Protein AF-A0A7D9IXX1-F1 (afdb_monomer_lite)

Foldseek 3Di:
DVVLVVQLVLQLVLLCVLCVVCVVVVLDDPVLSVVLSVVLSVVVSPDPDDDDSVVSNVSSVVSSCCVVVVVPDDDPDDD

Structure (mmCIF, N/CA/C/O backbone):
data_AF-A0A7D9IXX1-F1
#
_entry.id   AF-A0A7D9IXX1-F1
#
loop_
_atom_site.group_PDB
_atom_site.id
_atom_site.type_symbol
_atom_site.label_atom_id
_atom_site.label_alt_id
_atom_site.label_comp_id
_atom_site.label_asym_id
_atom_site.label_entity_id
_atom_site.label_seq_id
_atom_site.pdbx_PDB_ins_code
_atom_site.Cartn_x
_atom_site.Cartn_y
_atom_site.Cartn_z
_atom_site.occupancy
_atom_site.B_iso_or_equiv
_atom_site.auth_seq_id
_atom_site.auth_comp_id
_atom_site.auth_asym_id
_atom_site.auth_atom_id
_atom_site.pdbx_PDB_model_num
ATOM 1 N N . GLY A 1 1 ? 16.509 4.339 -14.208 1.00 59.91 1 GLY A N 1
ATOM 2 C CA . GLY A 1 1 ? 15.708 3.799 -15.322 1.00 59.91 1 GLY A CA 1
ATOM 3 C C . GLY A 1 1 ? 14.248 4.101 -15.077 1.00 59.91 1 GLY A C 1
ATOM 4 O O . GLY A 1 1 ? 13.765 3.801 -13.989 1.00 59.91 1 GLY A O 1
ATOM 5 N N . ILE A 1 2 ? 13.587 4.721 -16.053 1.00 71.62 2 ILE A N 1
ATOM 6 C CA . ILE A 1 2 ? 12.193 5.206 -16.001 1.00 71.62 2 ILE A CA 1
ATOM 7 C C . ILE A 1 2 ? 11.221 4.078 -15.600 1.00 71.62 2 ILE A C 1
ATOM 9 O O . ILE A 1 2 ? 10.315 4.282 -14.798 1.00 71.62 2 ILE A O 1
ATOM 13 N N . GLU A 1 3 ? 11.518 2.853 -16.028 1.00 75.81 3 GLU A N 1
ATOM 14 C CA . GLU A 1 3 ? 10.760 1.632 -15.737 1.00 75.81 3 GLU A CA 1
ATOM 15 C C . GLU A 1 3 ? 10.593 1.342 -14.230 1.00 75.81 3 GLU A C 1
ATOM 17 O O . GLU A 1 3 ? 9.522 0.953 -13.765 1.00 75.81 3 GLU A O 1
ATOM 22 N N . ARG A 1 4 ? 11.626 1.608 -13.413 1.00 75.62 4 ARG A N 1
ATOM 23 C CA . ARG A 1 4 ? 11.558 1.405 -11.951 1.00 75.62 4 ARG A CA 1
ATOM 24 C C . ARG A 1 4 ? 10.686 2.453 -11.259 1.00 75.62 4 ARG A C 1
ATOM 26 O O . ARG A 1 4 ? 10.106 2.162 -10.214 1.00 75.62 4 ARG A O 1
ATOM 33 N N . LEU A 1 5 ? 10.623 3.665 -11.815 1.00 83.19 5 LEU A N 1
ATOM 34 C CA . LEU A 1 5 ? 9.788 4.751 -11.300 1.00 83.19 5 LEU A CA 1
ATOM 35 C C . LEU A 1 5 ? 8.319 4.495 -11.639 1.00 83.19 5 LEU A C 1
ATOM 37 O O . LEU A 1 5 ? 7.499 4.488 -10.725 1.00 83.19 5 LEU A O 1
ATOM 41 N N . GLN A 1 6 ? 8.020 4.161 -12.898 1.00 85.62 6 GLN A N 1
ATOM 42 C CA . GLN A 1 6 ? 6.672 3.784 -13.338 1.00 85.62 6 GLN A CA 1
ATOM 43 C C . GLN A 1 6 ? 6.135 2.595 -12.544 1.00 85.62 6 GLN A C 1
ATOM 45 O O . GLN A 1 6 ? 5.024 2.638 -12.024 1.00 85.62 6 GLN A O 1
ATOM 50 N N . ARG A 1 7 ? 6.954 1.554 -12.353 1.00 85.69 7 ARG A N 1
ATOM 51 C CA . ARG A 1 7 ? 6.555 0.398 -11.546 1.00 85.69 7 ARG A CA 1
ATOM 52 C C . ARG A 1 7 ? 6.243 0.783 -10.102 1.00 85.69 7 ARG A C 1
ATOM 54 O O . ARG A 1 7 ? 5.259 0.312 -9.545 1.00 85.69 7 ARG A O 1
ATOM 61 N N . ARG A 1 8 ? 7.052 1.647 -9.482 1.00 87.31 8 ARG A N 1
ATOM 62 C CA . ARG A 1 8 ? 6.784 2.133 -8.119 1.00 87.31 8 ARG A CA 1
ATOM 63 C C . ARG A 1 8 ? 5.490 2.931 -8.033 1.00 87.31 8 ARG A C 1
ATOM 65 O O . ARG A 1 8 ? 4.792 2.803 -7.032 1.00 87.31 8 ARG A O 1
ATOM 72 N N . GLU A 1 9 ? 5.186 3.742 -9.036 1.00 90.38 9 GLU A N 1
ATOM 73 C CA . GLU A 1 9 ? 3.948 4.517 -9.088 1.00 90.38 9 GLU A CA 1
ATOM 74 C C . GLU A 1 9 ? 2.724 3.609 -9.222 1.00 90.38 9 GLU A C 1
ATOM 76 O O . GLU A 1 9 ? 1.826 3.692 -8.387 1.00 90.38 9 GLU A O 1
ATOM 81 N N . MET A 1 10 ? 2.767 2.640 -10.144 1.00 90.81 10 MET A N 1
ATOM 82 C CA . MET A 1 10 ? 1.729 1.613 -10.281 1.00 90.81 10 MET A CA 1
ATOM 83 C C . MET A 1 10 ? 1.491 0.863 -8.966 1.00 90.81 10 MET A C 1
ATOM 85 O O . MET A 1 10 ? 0.356 0.713 -8.532 1.00 90.81 10 MET A O 1
ATOM 89 N N . ILE A 1 11 ? 2.556 0.441 -8.275 1.00 91.06 11 ILE A N 1
ATOM 90 C CA . ILE A 1 11 ? 2.428 -0.247 -6.980 1.00 91.06 11 ILE A CA 1
ATOM 91 C C . ILE A 1 11 ? 1.713 0.643 -5.954 1.00 91.06 11 ILE A C 1
ATOM 93 O O . ILE A 1 11 ? 0.865 0.161 -5.208 1.00 91.06 11 ILE A O 1
ATOM 97 N N . ARG A 1 12 ? 2.053 1.934 -5.885 1.00 91.94 12 ARG A N 1
ATOM 98 C CA . ARG A 1 12 ? 1.428 2.871 -4.938 1.00 91.94 12 ARG A CA 1
ATOM 99 C C . ARG A 1 12 ? -0.057 3.058 -5.225 1.00 91.94 12 ARG A C 1
ATOM 101 O O . ARG A 1 12 ? -0.855 3.007 -4.290 1.00 91.94 12 ARG A O 1
ATOM 108 N N . GLU A 1 13 ? -0.407 3.263 -6.491 1.00 93.12 13 GLU A N 1
ATOM 109 C CA . GLU A 1 13 ? -1.788 3.411 -6.960 1.00 93.12 13 GLU A CA 1
ATOM 110 C C . GLU A 1 13 ? -2.611 2.161 -6.633 1.00 93.12 13 GLU A C 1
ATOM 112 O O . GLU A 1 13 ? -3.657 2.254 -5.991 1.00 93.12 13 GLU A O 1
ATOM 117 N N . GLU A 1 14 ? -2.083 0.981 -6.954 1.00 92.81 14 GLU A N 1
ATOM 118 C CA . GLU A 1 14 ? -2.767 -0.292 -6.731 1.00 92.81 14 GLU A CA 1
ATOM 119 C C . GLU A 1 14 ? -2.960 -0.601 -5.249 1.00 92.81 14 GLU A C 1
ATOM 121 O O . GLU A 1 14 ? -4.052 -0.976 -4.820 1.00 92.81 14 GLU A O 1
ATOM 126 N N . VAL A 1 15 ? -1.931 -0.381 -4.425 1.00 92.69 15 VAL A N 1
ATOM 127 C CA . VAL A 1 15 ? -2.039 -0.571 -2.972 1.00 92.69 15 VAL A CA 1
ATOM 128 C C . VAL A 1 15 ? -3.044 0.420 -2.377 1.00 92.69 15 VAL A C 1
ATOM 130 O O . VAL A 1 15 ? -3.828 0.052 -1.501 1.00 92.69 15 VAL A O 1
ATOM 133 N N . ARG A 1 16 ? -3.071 1.668 -2.861 1.00 92.12 16 ARG A N 1
ATOM 134 C CA . ARG A 1 16 ? -4.044 2.681 -2.428 1.00 92.12 16 ARG A CA 1
ATOM 135 C C . ARG A 1 16 ? -5.469 2.293 -2.814 1.00 92.12 16 ARG A C 1
ATOM 137 O O . ARG A 1 16 ? -6.360 2.393 -1.970 1.00 92.12 16 ARG A O 1
ATOM 144 N N . ASN A 1 17 ? -5.685 1.842 -4.049 1.00 93.31 17 ASN A N 1
ATOM 145 C CA . ASN A 1 17 ? -6.987 1.391 -4.537 1.00 93.31 17 ASN A CA 1
ATOM 146 C C . ASN A 1 17 ? -7.478 0.165 -3.772 1.00 93.31 17 ASN A C 1
ATOM 148 O O . ASN A 1 17 ? -8.632 0.147 -3.350 1.00 93.31 17 ASN A O 1
ATOM 152 N N . ALA A 1 18 ? -6.592 -0.795 -3.502 1.00 91.81 18 ALA A N 1
ATOM 153 C CA . ALA A 1 18 ? -6.899 -1.958 -2.682 1.00 91.81 18 ALA A CA 1
ATOM 154 C C . ALA A 1 18 ? -7.274 -1.572 -1.245 1.00 91.81 18 ALA A C 1
ATOM 156 O O . ALA A 1 18 ? -8.214 -2.134 -0.702 1.00 91.81 18 ALA A O 1
ATOM 157 N N . LEU A 1 19 ? -6.589 -0.601 -0.628 1.00 90.62 19 LEU A N 1
ATOM 158 C CA . LEU A 1 19 ? -6.866 -0.150 0.746 1.00 90.62 19 LEU A CA 1
ATOM 159 C C . LEU A 1 19 ? -8.141 0.700 0.886 1.00 90.62 19 LEU A C 1
ATOM 161 O O . LEU A 1 19 ? -8.748 0.731 1.958 1.00 90.62 19 LEU A O 1
ATOM 165 N N . LYS A 1 20 ? -8.544 1.405 -0.176 1.00 89.88 20 LYS A N 1
ATOM 166 C CA . LYS A 1 20 ? -9.694 2.325 -0.205 1.00 89.88 20 LYS A CA 1
ATOM 167 C C . LYS A 1 20 ? -11.012 1.697 0.292 1.00 89.88 20 LYS A C 1
ATOM 169 O O . LYS A 1 20 ? -11.638 2.321 1.153 1.00 89.88 20 LYS A O 1
ATOM 174 N N . PRO A 1 21 ? -11.448 0.509 -0.186 1.00 88.94 21 PRO A N 1
ATOM 175 C CA . PRO A 1 21 ? -12.657 -0.141 0.319 1.00 88.94 21 PRO A CA 1
ATOM 176 C C . PRO A 1 21 ? -12.539 -0.516 1.802 1.00 88.94 21 PRO A C 1
ATOM 178 O O . PRO A 1 21 ? -13.452 -0.207 2.559 1.00 88.94 21 PRO A O 1
ATOM 181 N N . PHE A 1 22 ? -11.400 -1.052 2.258 1.00 86.56 22 PHE A N 1
ATOM 182 C CA . PHE A 1 22 ? -11.206 -1.415 3.672 1.00 86.56 22 PHE A CA 1
ATOM 183 C C . PHE A 1 22 ? -11.285 -0.203 4.610 1.00 86.56 22 PHE A C 1
ATOM 185 O O . PHE A 1 22 ? -11.868 -0.284 5.688 1.00 86.56 22 PHE A O 1
ATOM 192 N N . TYR A 1 23 ? -10.727 0.940 4.198 1.00 86.69 23 TYR A N 1
ATOM 193 C CA . TYR A 1 23 ? -10.825 2.178 4.973 1.00 86.69 23 TYR A CA 1
ATOM 194 C C . TYR A 1 23 ? -12.260 2.723 4.993 1.00 86.69 23 TYR A C 1
ATOM 196 O O . TYR A 1 23 ? -12.747 3.139 6.040 1.00 86.69 23 TYR A O 1
ATOM 204 N N . ARG A 1 24 ? -12.969 2.676 3.854 1.00 87.44 24 ARG A N 1
ATOM 205 C CA . ARG A 1 24 ? -14.385 3.077 3.769 1.00 87.44 24 ARG A CA 1
ATOM 206 C C . ARG A 1 24 ? -15.309 2.199 4.609 1.00 87.44 24 ARG A C 1
ATOM 208 O O . ARG A 1 24 ? -16.271 2.711 5.163 1.00 87.44 24 ARG A O 1
ATOM 215 N N . HIS A 1 25 ? -15.013 0.907 4.704 1.00 86.38 25 HIS A N 1
ATOM 216 C CA . HIS A 1 25 ? -15.783 -0.051 5.496 1.00 86.38 25 HIS A CA 1
ATOM 217 C C . HIS A 1 25 ? -15.463 0.026 7.000 1.00 86.38 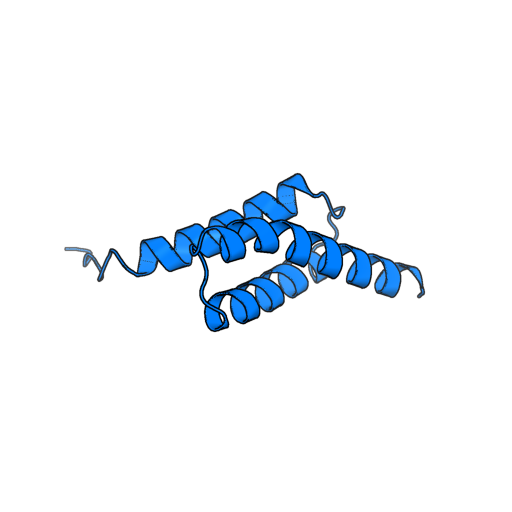25 HIS A C 1
ATOM 219 O O . HIS A 1 25 ? -16.062 -0.698 7.789 1.00 86.38 25 HIS A O 1
ATOM 225 N N . GLY A 1 26 ? -14.515 0.877 7.415 1.00 82.94 26 GLY A N 1
ATOM 226 C CA . GLY A 1 26 ? -14.096 0.985 8.814 1.00 82.94 26 GLY A CA 1
ATOM 227 C C . GLY A 1 26 ? -13.286 -0.216 9.310 1.00 82.94 26 GLY A C 1
ATOM 228 O O . GLY A 1 26 ? -13.077 -0.368 10.508 1.00 82.94 26 GLY A O 1
ATOM 229 N N . GLU A 1 27 ? -12.793 -1.066 8.406 1.00 82.06 27 GLU A N 1
ATOM 230 C CA . GLU A 1 27 ? -11.967 -2.226 8.761 1.00 82.06 27 GLU A CA 1
ATOM 231 C C . GLU A 1 27 ? -10.522 -1.832 9.094 1.00 82.06 27 GLU A C 1
ATOM 233 O O . GLU A 1 27 ? -9.754 -2.647 9.611 1.00 82.06 27 GLU A O 1
ATOM 238 N N . LEU A 1 28 ? -10.141 -0.585 8.791 1.00 84.00 28 LEU A N 1
ATOM 239 C CA . LEU A 1 28 ? -8.783 -0.085 8.927 1.00 84.00 28 LEU A CA 1
ATOM 240 C C . LEU A 1 28 ? -8.713 1.304 9.567 1.00 84.00 28 LEU A C 1
ATOM 242 O O . LEU A 1 28 ? -9.194 2.284 9.004 1.00 84.00 28 LEU A O 1
ATOM 246 N N . SER A 1 29 ? -7.990 1.410 10.681 1.00 86.62 29 SER A N 1
ATOM 247 C CA . SER A 1 29 ? -7.583 2.700 11.247 1.00 86.62 29 SER A CA 1
ATOM 248 C C . SER A 1 29 ? -6.479 3.362 10.419 1.00 86.62 29 SER A C 1
ATOM 250 O O . SER A 1 29 ? -5.714 2.702 9.711 1.00 86.62 29 SER A O 1
ATOM 252 N N . LYS A 1 30 ? -6.336 4.684 10.559 1.00 86.88 30 LYS A N 1
ATOM 253 C CA . LYS A 1 30 ? -5.316 5.498 9.868 1.00 86.88 30 LYS A CA 1
ATOM 254 C C . LYS A 1 30 ? -3.882 4.987 10.080 1.00 86.88 30 LYS A C 1
ATOM 256 O O . LYS A 1 30 ? -3.063 5.055 9.164 1.00 86.88 30 LYS A O 1
ATOM 261 N N . GLU A 1 31 ? -3.582 4.459 11.264 1.00 88.44 31 GLU A N 1
ATOM 262 C CA . GLU A 1 31 ? -2.280 3.866 11.599 1.00 88.44 31 GLU A CA 1
ATOM 263 C C . GLU A 1 31 ? -2.036 2.562 10.830 1.00 88.44 31 GLU A C 1
ATOM 265 O O . GLU A 1 31 ? -1.027 2.423 10.134 1.00 88.44 31 GLU A O 1
ATOM 270 N N . ASN A 1 32 ? -3.016 1.655 10.859 1.00 87.38 32 ASN A N 1
ATOM 271 C CA . ASN A 1 32 ? -2.985 0.398 10.114 1.00 87.38 32 ASN A CA 1
ATOM 272 C C . ASN A 1 32 ? -2.897 0.643 8.603 1.00 87.38 32 ASN A C 1
ATOM 274 O O . ASN A 1 32 ? -2.140 -0.037 7.916 1.00 87.38 32 ASN A O 1
ATOM 278 N N . TYR A 1 33 ? -3.591 1.661 8.089 1.00 90.00 33 TYR A N 1
ATOM 279 C CA . TYR A 1 33 ? -3.484 2.077 6.691 1.00 90.00 33 TYR A CA 1
ATOM 280 C C . TYR A 1 33 ? -2.041 2.402 6.308 1.00 90.00 33 TYR A C 1
ATOM 282 O O . TYR A 1 33 ? -1.513 1.829 5.356 1.00 90.00 33 TYR A O 1
ATOM 290 N N . LYS A 1 34 ? -1.378 3.287 7.065 1.00 91.00 34 LYS A N 1
ATOM 291 C CA . LYS A 1 34 ? 0.013 3.676 6.788 1.00 91.00 34 LYS A CA 1
ATOM 292 C C . LYS A 1 34 ? 0.959 2.479 6.888 1.00 91.00 34 LYS A C 1
ATOM 294 O O . LYS A 1 34 ? 1.832 2.323 6.034 1.00 91.00 34 LYS A O 1
ATOM 299 N N . TYR A 1 35 ? 0.758 1.625 7.892 1.00 91.00 35 TYR A N 1
ATOM 300 C CA . TYR A 1 35 ? 1.567 0.428 8.099 1.00 91.00 35 TYR A CA 1
ATOM 301 C C . TYR A 1 35 ? 1.463 -0.552 6.923 1.00 91.00 35 TYR A C 1
ATOM 303 O O . TYR A 1 35 ? 2.480 -0.973 6.365 1.00 91.00 35 TYR A O 1
ATOM 311 N N . ILE A 1 36 ? 0.237 -0.894 6.517 1.00 91.12 36 ILE A N 1
ATOM 312 C CA . ILE A 1 36 ? -0.011 -1.846 5.429 1.00 91.12 36 ILE A CA 1
ATOM 313 C C . ILE A 1 36 ? 0.444 -1.262 4.102 1.00 91.12 36 ILE A C 1
ATOM 315 O O . ILE A 1 36 ? 1.086 -1.970 3.332 1.00 91.12 36 ILE A O 1
ATOM 319 N N . TYR A 1 37 ? 0.182 0.023 3.858 1.00 92.12 37 TYR A N 1
ATOM 320 C CA . TYR A 1 37 ? 0.636 0.709 2.654 1.00 92.12 37 TYR A CA 1
ATOM 321 C C . TYR A 1 37 ? 2.158 0.604 2.497 1.00 92.12 37 TYR A C 1
ATOM 323 O O . TYR A 1 37 ? 2.640 0.134 1.468 1.00 92.12 37 TYR A O 1
ATOM 331 N N . GLY A 1 38 ? 2.923 0.948 3.539 1.00 92.38 38 GLY A N 1
ATOM 332 C CA . GLY A 1 38 ? 4.384 0.844 3.509 1.00 92.38 38 GLY A CA 1
ATOM 333 C C . GLY A 1 38 ? 4.872 -0.593 3.305 1.00 92.38 38 GLY A C 1
ATOM 334 O O . GLY A 1 38 ? 5.700 -0.851 2.431 1.00 92.38 38 GLY A O 1
ATOM 335 N N . ARG A 1 39 ? 4.313 -1.548 4.060 1.00 91.75 39 ARG A N 1
ATOM 336 C CA . ARG A 1 39 ? 4.670 -2.972 3.955 1.00 91.75 39 ARG A CA 1
ATOM 337 C C . ARG A 1 39 ? 4.364 -3.559 2.580 1.00 91.75 39 ARG A C 1
ATOM 339 O O . ARG A 1 39 ? 5.201 -4.277 2.041 1.00 91.75 39 ARG A O 1
ATOM 346 N N . ALA A 1 40 ? 3.187 -3.275 2.030 1.00 91.94 40 ALA A N 1
ATOM 347 C CA . ALA A 1 40 ? 2.757 -3.794 0.739 1.00 91.94 40 ALA A CA 1
ATOM 348 C C . ALA A 1 40 ? 3.614 -3.223 -0.392 1.00 91.94 40 ALA A C 1
ATOM 350 O O . ALA A 1 40 ? 4.158 -3.990 -1.185 1.00 91.94 40 ALA A O 1
ATOM 351 N N . VAL A 1 41 ? 3.820 -1.901 -0.409 1.00 92.06 41 VAL A N 1
ATOM 352 C CA . VAL A 1 41 ? 4.666 -1.238 -1.409 1.00 92.06 41 VAL A CA 1
ATOM 353 C C . VAL A 1 41 ? 6.091 -1.786 -1.366 1.00 92.06 41 VAL A C 1
ATOM 355 O O . VAL A 1 41 ? 6.651 -2.114 -2.410 1.00 92.06 41 VAL A O 1
ATOM 358 N N . GLU A 1 42 ? 6.678 -1.939 -0.176 1.00 91.06 42 GLU A N 1
ATOM 359 C CA . GLU A 1 42 ? 8.027 -2.489 -0.039 1.00 91.06 42 GLU A CA 1
ATOM 360 C C . GLU A 1 42 ? 8.101 -3.951 -0.503 1.00 91.06 42 GLU A C 1
ATOM 362 O O . GLU A 1 42 ? 9.013 -4.315 -1.248 1.00 91.06 42 GLU A O 1
ATOM 367 N N . LYS A 1 43 ? 7.135 -4.786 -0.101 1.00 90.44 43 LYS A N 1
ATOM 368 C CA . LYS A 1 43 ? 7.083 -6.205 -0.473 1.00 90.44 43 LYS A CA 1
ATOM 369 C C . LYS A 1 43 ? 7.001 -6.378 -1.992 1.00 90.44 43 LYS A C 1
ATOM 371 O O . LYS A 1 43 ? 7.800 -7.126 -2.549 1.00 90.44 43 LYS A O 1
ATOM 376 N N . ILE A 1 44 ? 6.095 -5.651 -2.650 1.00 90.06 44 ILE A N 1
ATOM 377 C CA . ILE A 1 44 ? 5.902 -5.727 -4.104 1.00 90.06 4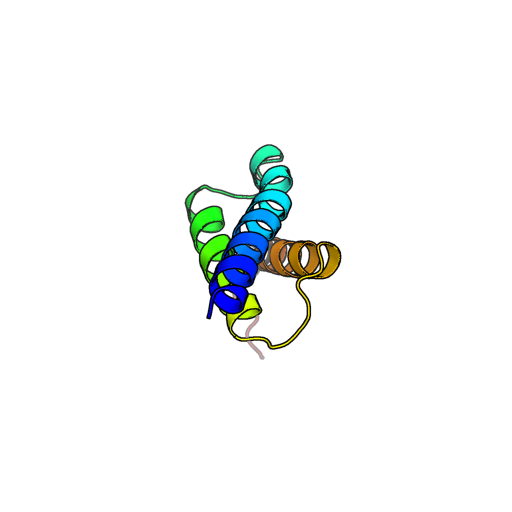4 ILE A CA 1
ATOM 378 C C . ILE A 1 44 ? 7.104 -5.115 -4.839 1.00 90.06 44 ILE A C 1
ATOM 380 O O . ILE A 1 44 ? 7.559 -5.648 -5.850 1.00 90.06 44 ILE A O 1
ATOM 384 N N . SER A 1 45 ? 7.685 -4.037 -4.299 1.00 88.81 45 SER A N 1
ATOM 385 C CA . SER A 1 45 ? 8.893 -3.423 -4.860 1.00 88.81 45 SER A CA 1
ATOM 386 C C . SER A 1 45 ? 10.123 -4.331 -4.772 1.00 88.81 45 SER A C 1
ATOM 388 O O . SER A 1 45 ? 11.020 -4.175 -5.598 1.00 88.81 45 SER A O 1
ATOM 390 N N . LYS A 1 46 ? 10.205 -5.223 -3.775 1.00 88.50 46 LYS A N 1
ATOM 391 C CA . LYS A 1 46 ? 11.288 -6.213 -3.635 1.00 88.50 46 LYS A CA 1
ATOM 392 C C . LYS A 1 46 ? 11.070 -7.453 -4.505 1.00 88.50 46 LYS A C 1
ATOM 394 O O . LYS A 1 46 ? 12.037 -8.128 -4.837 1.00 88.50 46 LYS A O 1
ATOM 399 N N . SER A 1 47 ? 9.829 -7.765 -4.873 1.00 85.25 47 SER A N 1
ATOM 400 C CA . SER A 1 47 ? 9.529 -8.874 -5.780 1.00 85.25 47 SER A CA 1
ATOM 401 C C . SER A 1 47 ? 9.763 -8.487 -7.242 1.00 85.25 47 SER A C 1
ATOM 403 O O . SER A 1 47 ? 9.462 -7.368 -7.650 1.00 85.25 47 SER A O 1
ATOM 405 N N . SER A 1 48 ? 10.223 -9.424 -8.070 1.00 82.31 48 SER A N 1
ATOM 406 C CA . SER A 1 48 ? 10.300 -9.247 -9.534 1.00 82.31 48 SER A CA 1
ATOM 407 C C . SER A 1 48 ? 8.991 -9.583 -10.263 1.00 82.31 48 SER A C 1
ATOM 409 O O . SER A 1 48 ? 8.940 -9.512 -11.483 1.00 82.31 48 SER A O 1
ATOM 411 N N . LEU A 1 49 ? 7.933 -9.936 -9.527 1.00 81.94 49 LEU A N 1
ATOM 412 C CA . LEU A 1 49 ? 6.642 -10.334 -10.090 1.00 81.94 49 LEU A CA 1
ATOM 413 C C . LEU A 1 49 ? 5.884 -9.153 -10.723 1.00 81.94 49 LEU A C 1
ATOM 415 O O . LEU A 1 49 ? 5.995 -8.023 -10.232 1.00 81.94 49 LEU A O 1
ATOM 419 N N . PRO A 1 50 ? 5.087 -9.383 -11.780 1.00 83.75 50 PRO A N 1
ATOM 420 C CA . PRO A 1 50 ? 4.235 -8.346 -12.351 1.00 83.75 50 PRO A CA 1
ATOM 421 C C . PRO A 1 50 ? 3.267 -7.781 -11.303 1.00 83.75 50 PRO A C 1
ATOM 423 O O . PRO A 1 50 ? 2.833 -8.475 -10.384 1.00 83.75 50 PRO A O 1
ATOM 426 N N . VAL A 1 51 ? 2.950 -6.491 -11.425 1.00 87.19 51 VAL A N 1
ATOM 427 C CA . VAL A 1 51 ? 2.022 -5.811 -10.514 1.00 87.19 51 VAL A CA 1
ATOM 428 C C . VAL A 1 51 ? 0.603 -6.136 -10.968 1.00 87.19 51 VAL A C 1
ATOM 430 O O . VAL A 1 51 ? 0.119 -5.561 -11.937 1.00 87.19 51 VAL A O 1
ATOM 433 N N . VAL A 1 52 ? -0.039 -7.091 -10.295 1.00 88.94 52 VAL A N 1
ATOM 434 C CA . VAL A 1 52 ? -1.399 -7.546 -10.613 1.00 88.94 52 VAL A CA 1
ATOM 435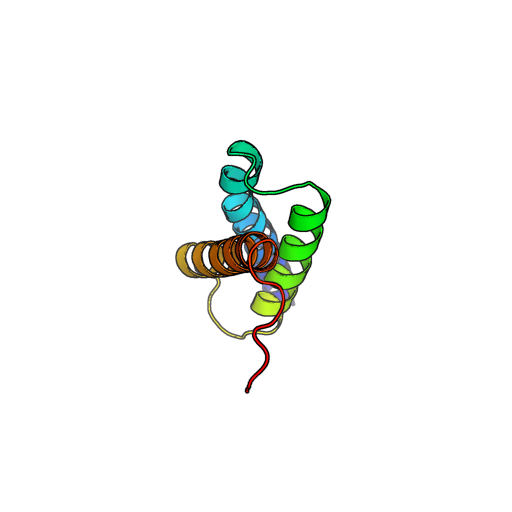 C C . VAL A 1 52 ? -2.358 -7.103 -9.512 1.00 8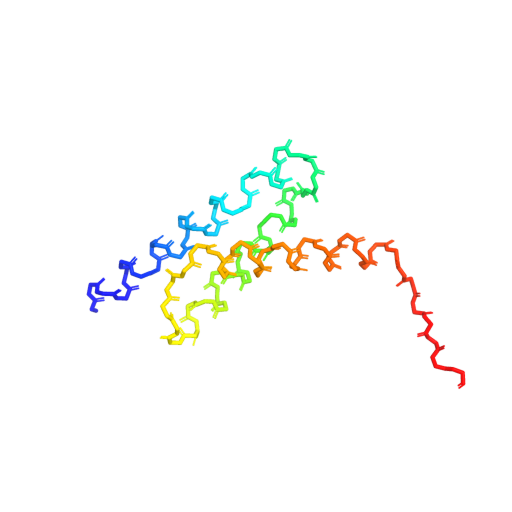8.94 52 VAL A C 1
ATOM 437 O O . VAL A 1 52 ? -2.168 -7.446 -8.344 1.00 88.94 52 VAL A O 1
ATOM 440 N N . SER A 1 53 ? -3.431 -6.400 -9.879 1.00 86.38 53 SER A N 1
ATOM 441 C CA . SER A 1 53 ? -4.424 -5.847 -8.944 1.00 86.38 53 SER A CA 1
ATOM 442 C C . SER A 1 53 ? -4.975 -6.876 -7.960 1.00 86.38 53 SER A C 1
ATOM 444 O O . SER A 1 53 ? -5.111 -6.609 -6.766 1.00 86.38 53 SER A O 1
ATOM 446 N N . ARG A 1 54 ? -5.254 -8.091 -8.450 1.00 88.69 54 ARG A N 1
ATOM 447 C CA . ARG A 1 54 ? -5.770 -9.204 -7.642 1.00 88.69 54 ARG A CA 1
ATOM 448 C C . ARG A 1 54 ? -4.783 -9.638 -6.553 1.00 88.69 54 ARG A C 1
ATOM 450 O O . ARG A 1 54 ? -5.205 -9.877 -5.419 1.00 88.69 54 ARG A O 1
ATOM 457 N N . ASP A 1 55 ? -3.496 -9.723 -6.876 1.00 89.94 55 ASP A N 1
ATOM 458 C CA . ASP A 1 55 ? -2.456 -10.106 -5.916 1.00 89.94 55 ASP A CA 1
ATOM 459 C C . ASP A 1 55 ? -2.240 -9.009 -4.876 1.00 89.94 55 ASP A C 1
ATOM 461 O O . ASP A 1 55 ? -2.143 -9.297 -3.682 1.00 89.94 55 ASP A O 1
ATOM 465 N N . VAL A 1 56 ? -2.247 -7.741 -5.302 1.00 90.75 56 VAL A N 1
ATOM 466 C CA . VAL A 1 56 ? -2.150 -6.591 -4.392 1.00 90.75 56 VAL A CA 1
ATOM 467 C C . VAL A 1 56 ? -3.333 -6.563 -3.424 1.00 90.75 56 VAL A C 1
ATOM 469 O O . VAL A 1 56 ? -3.129 -6.449 -2.214 1.00 90.75 56 VAL A O 1
ATOM 472 N N . ALA A 1 57 ? -4.559 -6.734 -3.925 1.00 90.38 57 ALA A N 1
ATOM 473 C CA . ALA A 1 57 ? -5.762 -6.792 -3.101 1.00 90.38 57 ALA A CA 1
ATOM 474 C C . ALA A 1 57 ? -5.728 -7.966 -2.111 1.00 90.38 57 ALA A C 1
ATOM 476 O O . ALA A 1 57 ? -6.043 -7.786 -0.934 1.00 90.38 57 ALA A O 1
ATOM 477 N N . SER A 1 58 ? -5.279 -9.144 -2.554 1.00 90.50 58 SER A N 1
ATOM 478 C CA . SER A 1 58 ? -5.141 -10.327 -1.694 1.00 90.50 58 SER A CA 1
ATOM 479 C C . SER A 1 58 ? -4.079 -10.124 -0.610 1.00 90.50 58 SER A C 1
ATOM 481 O O . SER A 1 58 ? -4.304 -10.458 0.554 1.00 90.50 58 SER A O 1
ATOM 483 N N . LEU A 1 59 ? -2.936 -9.527 -0.962 1.00 90.62 59 LEU A N 1
ATOM 484 C CA . LEU A 1 59 ? -1.859 -9.203 -0.030 1.00 90.62 59 LEU A CA 1
ATOM 485 C C . LEU A 1 59 ? -2.335 -8.208 1.035 1.00 90.62 59 LEU A C 1
ATOM 487 O O . LEU A 1 59 ? -2.174 -8.466 2.230 1.00 90.62 59 LEU A O 1
ATOM 491 N N . VAL A 1 60 ? -2.951 -7.099 0.611 1.00 90.81 60 VAL A N 1
ATOM 492 C CA . VAL A 1 60 ? -3.532 -6.089 1.505 1.00 90.81 60 VAL A CA 1
ATOM 493 C C . VAL A 1 60 ? -4.587 -6.728 2.405 1.00 90.81 60 VAL A C 1
ATOM 495 O O . VAL A 1 60 ? -4.480 -6.607 3.622 1.00 90.81 60 VAL A O 1
ATOM 498 N N . GLY A 1 61 ? -5.539 -7.475 1.842 1.00 89.31 61 GLY A N 1
ATOM 499 C CA . GLY A 1 61 ? -6.588 -8.162 2.596 1.00 89.31 61 GLY A CA 1
ATOM 500 C C . GLY A 1 61 ? -6.034 -9.133 3.640 1.00 89.31 61 GLY A C 1
ATOM 501 O O . GLY A 1 61 ? -6.527 -9.173 4.765 1.00 89.31 61 GLY A O 1
ATOM 502 N N . ASN A 1 62 ? -4.952 -9.853 3.331 1.00 89.94 62 ASN A N 1
ATOM 5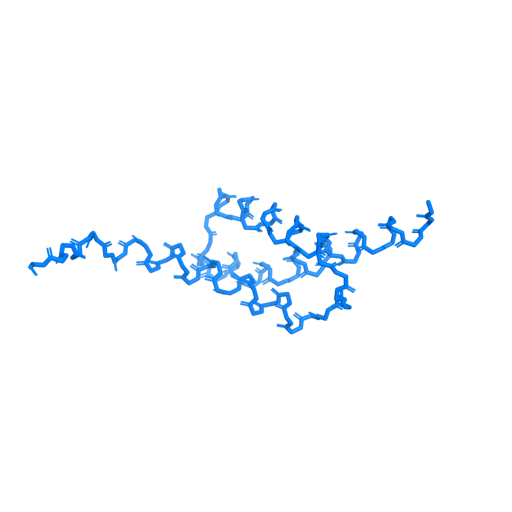03 C CA . ASN A 1 62 ? -4.289 -10.728 4.296 1.00 89.94 62 ASN A CA 1
ATOM 504 C C . ASN A 1 62 ? -3.628 -9.932 5.437 1.00 89.94 62 ASN A C 1
ATOM 506 O O . ASN A 1 62 ? -3.707 -10.333 6.597 1.00 89.94 62 ASN A O 1
ATOM 510 N N . TYR A 1 63 ? -3.030 -8.769 5.147 1.00 89.44 63 TYR A N 1
ATOM 511 C CA . TYR A 1 63 ? -2.534 -7.866 6.189 1.00 89.44 63 TYR A CA 1
ATOM 512 C C . TYR A 1 63 ? -3.665 -7.324 7.073 1.00 89.44 63 TYR A C 1
ATOM 514 O O . TYR A 1 63 ? -3.529 -7.362 8.296 1.00 89.44 63 TYR A O 1
ATOM 522 N N . VAL A 1 64 ? -4.780 -6.873 6.483 1.00 87.12 64 VAL A N 1
ATOM 523 C CA . VAL A 1 64 ? -5.967 -6.412 7.229 1.00 87.12 64 VAL A CA 1
ATOM 524 C C . VAL A 1 64 ? -6.491 -7.531 8.126 1.00 87.12 64 VAL A C 1
ATOM 526 O O . VAL A 1 64 ? -6.636 -7.347 9.334 1.00 87.12 64 VAL A O 1
ATOM 529 N N . LYS A 1 65 ? -6.690 -8.727 7.561 1.00 86.00 65 LYS A N 1
ATOM 530 C CA . LYS A 1 65 ? -7.160 -9.912 8.285 1.00 86.00 65 LYS A CA 1
ATOM 531 C C . LYS A 1 65 ? -6.203 -10.314 9.403 1.00 86.00 65 LYS A C 1
ATOM 533 O O . LYS A 1 65 ? -6.660 -10.684 10.475 1.00 86.00 65 LYS A O 1
ATOM 538 N N . LYS A 1 66 ? -4.887 -10.208 9.196 1.00 84.00 66 LYS A N 1
ATOM 539 C CA . LYS A 1 66 ? -3.878 -10.504 10.222 1.00 84.00 66 LYS A CA 1
ATOM 540 C C . LYS A 1 66 ? -3.882 -9.483 11.357 1.00 84.00 66 LYS A C 1
ATOM 542 O O . LYS A 1 66 ? -3.671 -9.878 12.497 1.00 84.00 66 LYS A O 1
ATOM 547 N N . LEU A 1 67 ? -4.118 -8.202 11.073 1.00 81.06 67 LEU A N 1
ATOM 548 C CA . LEU A 1 67 ? -4.247 -7.164 12.103 1.00 81.06 67 LEU A CA 1
ATOM 549 C C . LEU A 1 67 ? -5.540 -7.347 12.905 1.00 81.06 67 LEU A C 1
ATOM 551 O O . LEU A 1 67 ? -5.489 -7.399 14.130 1.00 81.06 67 LEU A O 1
ATOM 555 N N . LYS A 1 68 ? -6.666 -7.557 12.217 1.00 74.44 68 LYS A N 1
ATOM 556 C CA . LYS A 1 68 ? -7.972 -7.838 12.831 1.00 74.44 68 LYS A CA 1
ATOM 557 C C . LYS A 1 68 ? -7.957 -9.144 13.635 1.00 74.44 68 LYS A C 1
ATOM 559 O O . LYS A 1 68 ? -8.461 -9.196 14.747 1.00 74.44 68 LYS A O 1
ATOM 564 N N . GLY A 1 69 ? -7.321 -10.185 13.098 1.00 66.31 69 GLY A N 1
ATOM 565 C CA . GLY A 1 69 ? -7.173 -11.493 13.736 1.00 66.31 69 GLY A CA 1
ATOM 566 C C . GLY A 1 69 ? -6.170 -11.508 14.890 1.00 66.31 69 GLY A C 1
ATOM 567 O O . GLY A 1 69 ? -6.396 -12.207 15.865 1.00 66.31 69 GLY A O 1
ATOM 568 N N . ARG A 1 70 ? -5.098 -10.703 14.854 1.00 55.66 70 ARG A N 1
ATOM 569 C CA . ARG A 1 70 ? -4.198 -10.536 16.014 1.00 55.66 70 ARG A CA 1
ATOM 570 C C . ARG A 1 70 ? -4.855 -9.807 17.182 1.00 55.66 70 ARG A C 1
ATOM 572 O O . ARG A 1 70 ? -4.396 -9.970 18.305 1.00 55.66 70 ARG A O 1
ATOM 579 N N . GLN A 1 71 ? -5.919 -9.046 16.938 1.00 53.69 71 GLN A N 1
ATOM 580 C CA . GLN A 1 71 ? -6.721 -8.455 18.007 1.00 53.69 71 GLN A CA 1
ATOM 581 C C . GLN A 1 71 ? -7.601 -9.503 18.725 1.00 53.69 71 GLN A C 1
ATOM 583 O O . GLN A 1 71 ? -8.095 -9.233 19.813 1.00 53.69 71 GLN A O 1
ATOM 588 N N . ILE A 1 72 ? -7.741 -10.717 18.168 1.00 48.81 72 ILE A N 1
ATOM 589 C CA . ILE A 1 72 ? -8.457 -11.853 18.765 1.00 48.81 72 ILE A CA 1
ATOM 590 C C . ILE A 1 72 ? -7.564 -13.103 18.682 1.00 48.81 72 ILE A C 1
ATOM 592 O O . ILE A 1 72 ? -7.832 -14.016 17.914 1.00 48.81 72 ILE A O 1
ATOM 596 N N . HIS A 1 73 ? -6.443 -13.106 19.400 1.00 41.88 73 HIS A N 1
ATOM 597 C CA . HIS A 1 73 ? -5.873 -14.290 20.058 1.00 41.88 73 HIS A CA 1
ATOM 598 C C . HIS A 1 73 ? -4.614 -13.840 20.814 1.00 41.88 73 HIS A C 1
ATOM 600 O O . HIS A 1 73 ? -3.543 -13.732 20.204 1.00 41.88 73 HIS A O 1
ATOM 606 N N . PRO A 1 74 ? -4.694 -13.580 22.136 1.00 40.75 74 PRO A N 1
ATOM 607 C CA . PRO A 1 74 ? -3.521 -13.791 22.967 1.00 40.75 74 PRO A CA 1
ATOM 608 C C . PRO A 1 74 ? -3.091 -15.252 22.789 1.00 40.75 74 PRO A C 1
ATOM 610 O O . PRO A 1 74 ? -3.920 -16.142 22.593 1.00 40.75 74 PRO A O 1
ATOM 613 N N . ALA A 1 75 ? -1.784 -15.464 22.783 1.00 50.31 75 ALA A N 1
ATOM 614 C CA . ALA A 1 75 ? -1.136 -16.756 22.661 1.00 50.31 75 ALA A CA 1
ATOM 615 C C . ALA A 1 75 ? -1.906 -17.906 23.347 1.00 50.31 75 ALA A C 1
ATOM 617 O O . ALA A 1 75 ? -2.059 -17.917 24.564 1.00 50.31 75 ALA A O 1
ATOM 618 N N . LYS A 1 76 ? -2.293 -18.932 22.584 1.00 44.03 76 LYS A N 1
ATOM 619 C CA . LYS A 1 76 ? -2.061 -20.297 23.071 1.00 44.03 76 LYS A CA 1
ATOM 620 C C . LYS A 1 76 ? -0.593 -20.554 22.716 1.00 44.03 76 LYS A C 1
ATOM 622 O O . LYS A 1 76 ? -0.271 -20.547 21.536 1.00 44.03 76 LYS A O 1
ATOM 627 N N . SER A 1 77 ? 0.357 -20.400 23.641 1.00 47.34 77 SER A N 1
ATOM 628 C CA . SER A 1 77 ? 0.656 -21.381 24.694 1.00 47.34 77 SER A CA 1
ATOM 629 C C . SER A 1 77 ? 0.518 -22.785 24.119 1.00 47.34 77 SER A C 1
ATOM 631 O O . SER A 1 77 ? -0.538 -23.403 24.240 1.00 47.34 77 SER A O 1
ATOM 633 N N . ASP A 1 78 ? 1.558 -23.202 23.394 1.00 46.38 78 ASP A N 1
ATOM 634 C CA . ASP A 1 78 ? 1.952 -24.608 23.331 1.00 46.38 78 ASP A CA 1
ATOM 635 C C . ASP A 1 78 ? 2.019 -25.110 24.782 1.00 46.38 78 ASP A C 1
ATOM 637 O O . ASP A 1 78 ? 2.723 -24.522 25.609 1.00 46.38 78 ASP A O 1
ATOM 641 N N . VAL A 1 79 ? 1.184 -26.104 25.083 1.00 53.41 79 VAL A N 1
ATOM 642 C CA . VAL A 1 79 ? 1.182 -26.897 26.318 1.00 53.41 79 VAL A CA 1
ATOM 64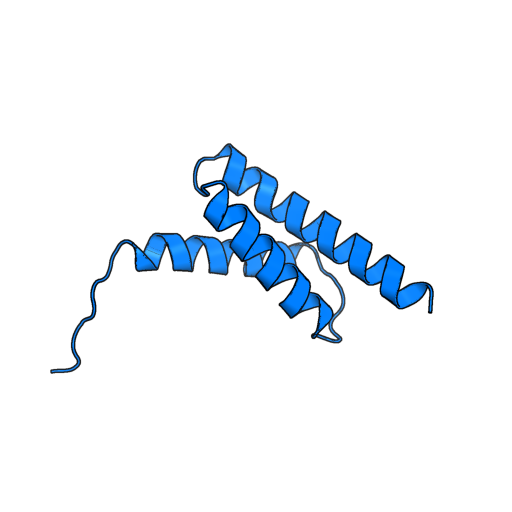3 C C . VAL A 1 79 ? 2.103 -28.091 26.132 1.00 53.41 79 VAL A C 1
ATOM 645 O O . VAL A 1 79 ? 2.074 -28.663 25.019 1.00 53.41 79 VAL A O 1
#

pLDDT: mean 82.14, std 14.23, range [40.75, 93.31]

InterPro domains:
  IPR042841 Splicing factor, arginine/serine-rich 19 [PTHR47013] (4-77)
  IPR057031 SFR19-like, C-terminal domain [PF23030] (2-72)

Secondary structure (DSSP, 8-state):
-HHHHHHHHHHHHHHHHHHHHHHHTT---HHHHHHHHHHHHHHHHHS-S---HHHHHHHHHHHHHHHHHHTT-------

Organism: Paramuricea clavata (NCBI:txid317549)

Radius of gyration: 14.47 Å; chains: 1; bounding box: 32×32×42 Å

Sequence (79 aa):
GIERLQRREMIREEVRNALKPFYRHGELSKENYKYIYGRAVEKISKSSLPVVSRDVASLVGNYVKKLKGRQIHPAKSDV